Protein AF-A0A7W1FV95-F1 (afdb_monomer_lite)

Sequence (135 aa):
MIRAYSRRGYDHQDKALQIIAGTYVFMFEKEEMPDVRPIVDDILGQYDYVFTTRERGNLDPLSVDALVRVALYKDEYTEWGINRLGRILESLHRRSGGDENYLDYVEDAAVVIRGLENIVAGSALEEIVEAANGS

pLDDT: mean 87.31, std 11.07, range [49.66, 98.12]

Foldseek 3Di:
DLQVQCVDDDVSVLVSLVVLLVVLPCLPDPDDDDDCLVSLCVNCVVVQNANADPPPRHGDLSSLSSLLSSCLNDVVSLVVSLVSLVSNLVSLVVCVVVDVPPPCSVVNNVSSVVSNVSSVVSNVVVVVVCVVVVD

Structure (mmCIF, N/CA/C/O backbone):
data_AF-A0A7W1FV95-F1
#
_entry.id   AF-A0A7W1FV95-F1
#
loop_
_atom_site.group_PDB
_atom_site.id
_atom_site.type_symbol
_atom_site.label_atom_id
_atom_site.label_alt_id
_atom_site.label_comp_id
_atom_site.label_asym_id
_atom_site.label_entity_id
_atom_site.label_seq_id
_atom_site.pdbx_PDB_ins_code
_atom_site.Cartn_x
_atom_site.Cartn_y
_atom_site.Cartn_z
_atom_site.occupancy
_atom_site.B_iso_or_equiv
_atom_site.auth_seq_id
_atom_site.auth_comp_id
_atom_site.auth_asym_id
_atom_site.auth_atom_id
_atom_site.pdbx_PDB_model_num
ATOM 1 N N . MET A 1 1 ? -18.857 -1.768 -7.512 1.00 64.19 1 MET A N 1
ATOM 2 C CA . MET A 1 1 ? -18.519 -0.800 -8.583 1.00 64.19 1 MET A CA 1
ATOM 3 C C . MET A 1 1 ? -17.005 -0.696 -8.802 1.00 64.19 1 MET A C 1
ATOM 5 O O . MET A 1 1 ? -16.565 -0.900 -9.926 1.00 64.19 1 MET A O 1
ATOM 9 N N . ILE A 1 2 ? -16.199 -0.502 -7.747 1.00 73.81 2 ILE A N 1
ATOM 10 C CA . ILE A 1 2 ? -14.734 -0.349 -7.862 1.00 73.81 2 ILE A CA 1
ATOM 11 C C . ILE A 1 2 ? -13.987 -1.598 -8.377 1.00 73.81 2 ILE A C 1
ATOM 13 O O . ILE A 1 2 ? -13.083 -1.456 -9.187 1.00 73.81 2 ILE A O 1
ATOM 17 N N . ARG A 1 3 ? -14.442 -2.823 -8.064 1.00 74.38 3 ARG A N 1
ATOM 18 C CA . ARG A 1 3 ? -13.848 -4.075 -8.593 1.00 74.38 3 ARG A CA 1
ATOM 19 C C . ARG A 1 3 ? -13.896 -4.201 -10.125 1.00 74.38 3 ARG A C 1
ATOM 21 O O . ARG A 1 3 ? -12.979 -4.729 -10.737 1.00 74.38 3 ARG A O 1
ATOM 28 N N . ALA A 1 4 ? -14.985 -3.766 -10.761 1.00 71.81 4 ALA A N 1
ATOM 29 C CA . ALA A 1 4 ? -15.093 -3.803 -12.224 1.00 71.81 4 ALA A CA 1
ATOM 30 C C . ALA A 1 4 ? -14.292 -2.663 -12.875 1.00 71.81 4 ALA A C 1
ATOM 32 O O . ALA A 1 4 ? -13.813 -2.798 -13.997 1.00 71.81 4 ALA A O 1
ATOM 33 N N . TYR A 1 5 ? -14.147 -1.549 -12.155 1.00 72.38 5 TYR A N 1
ATOM 34 C CA . TYR A 1 5 ? -13.368 -0.392 -12.573 1.00 72.38 5 TYR A CA 1
ATOM 35 C C . TYR A 1 5 ? -11.857 -0.678 -12.532 1.00 72.38 5 TYR A C 1
ATOM 37 O O . TYR A 1 5 ? -11.170 -0.400 -13.509 1.00 72.38 5 TYR A O 1
ATOM 45 N N . SER A 1 6 ? -11.361 -1.321 -11.468 1.00 66.94 6 SER A N 1
ATOM 46 C CA . SER A 1 6 ? -9.941 -1.663 -11.280 1.00 66.94 6 SER A CA 1
ATOM 47 C C . SER A 1 6 ? -9.412 -2.745 -12.228 1.00 66.94 6 SER A C 1
ATOM 49 O O . SER A 1 6 ? -8.211 -2.876 -12.416 1.00 66.94 6 SER A O 1
ATOM 51 N N . ARG A 1 7 ? -10.284 -3.530 -12.867 1.00 78.25 7 ARG A N 1
ATOM 52 C CA . ARG A 1 7 ? -9.882 -4.548 -13.859 1.00 78.25 7 ARG A CA 1
ATOM 53 C C . ARG A 1 7 ? -9.510 -3.972 -15.228 1.00 78.25 7 ARG A C 1
ATOM 55 O O . ARG A 1 7 ? -9.271 -4.722 -16.168 1.00 78.25 7 ARG A O 1
ATOM 62 N N . ARG A 1 8 ? -9.532 -2.649 -15.369 1.00 78.44 8 ARG A N 1
ATOM 63 C CA . ARG A 1 8 ? -9.131 -1.941 -16.589 1.00 78.44 8 ARG A CA 1
ATOM 64 C C . ARG A 1 8 ? -7.621 -1.668 -16.567 1.00 78.44 8 ARG A C 1
ATOM 66 O O . ARG A 1 8 ? -6.918 -2.152 -15.693 1.00 78.44 8 ARG A O 1
ATOM 73 N N . GLY A 1 9 ? -7.122 -0.916 -17.548 1.00 86.50 9 GLY A N 1
ATOM 74 C CA . GLY A 1 9 ? -5.705 -0.551 -17.623 1.00 86.50 9 GLY A CA 1
ATOM 75 C C . GLY A 1 9 ? -5.252 0.403 -16.511 1.00 86.50 9 GLY A C 1
ATOM 76 O O . GLY A 1 9 ? -6.077 0.982 -15.803 1.00 86.50 9 GLY A O 1
ATOM 77 N N . TYR A 1 10 ? -3.934 0.603 -16.436 1.00 90.12 10 TYR A N 1
ATOM 78 C CA . TYR A 1 10 ? -3.204 1.353 -15.404 1.00 90.12 10 TYR A CA 1
ATOM 79 C C . TYR A 1 10 ? -3.926 2.591 -14.837 1.00 90.12 10 TYR A C 1
ATOM 81 O O . TYR A 1 10 ? -4.058 2.697 -13.627 1.00 90.12 10 TYR A O 1
ATOM 89 N N . ASP A 1 11 ? -4.458 3.499 -15.668 1.00 90.94 11 ASP A N 1
ATOM 90 C CA . ASP A 1 11 ? -5.070 4.754 -15.175 1.00 90.94 11 ASP A CA 1
ATOM 91 C C . ASP A 1 11 ? -6.266 4.518 -14.245 1.00 90.94 11 ASP A C 1
ATOM 93 O O . ASP A 1 11 ? -6.520 5.270 -13.309 1.00 90.94 11 ASP A O 1
ATOM 97 N N . HIS A 1 12 ? -7.016 3.446 -14.492 1.00 91.81 12 HIS A N 1
ATOM 98 C CA . HIS A 1 12 ? -8.148 3.079 -13.649 1.00 91.81 12 HIS A CA 1
ATOM 99 C C . HIS A 1 12 ? -7.696 2.385 -12.366 1.00 91.81 12 HIS A C 1
ATOM 101 O O . HIS A 1 12 ? -8.392 2.452 -11.356 1.00 91.81 12 HIS A O 1
ATOM 107 N N . GLN A 1 13 ? -6.556 1.701 -12.410 1.00 93.50 13 GLN A N 1
ATOM 108 C CA . GLN A 1 13 ? -5.969 1.024 -11.261 1.00 93.50 13 GLN A CA 1
ATOM 109 C C . GLN A 1 13 ? -5.336 2.033 -10.310 1.00 93.50 13 GLN A C 1
ATOM 111 O O . GLN A 1 13 ? -5.680 2.021 -9.133 1.00 93.50 13 GLN A O 1
ATOM 116 N N . ASP A 1 14 ? -4.546 2.972 -10.834 1.00 93.31 14 ASP A N 1
ATOM 117 C CA . ASP A 1 14 ? -4.057 4.140 -10.093 1.00 93.31 14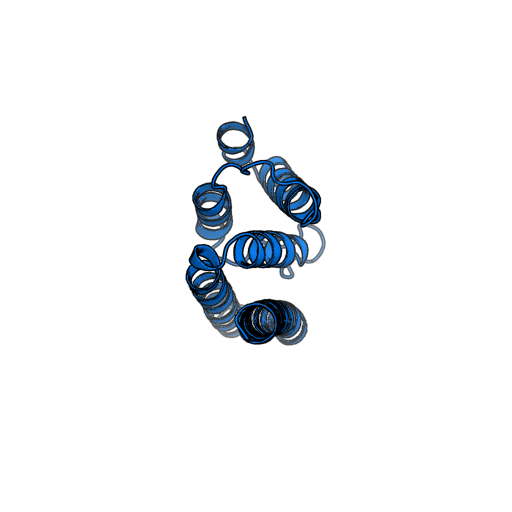 ASP A CA 1
ATOM 118 C C . ASP A 1 14 ? -5.234 4.899 -9.465 1.00 93.31 14 ASP A C 1
ATOM 120 O O . ASP A 1 14 ? -5.302 5.091 -8.249 1.00 93.31 14 ASP A O 1
ATOM 124 N N . LYS A 1 15 ? -6.269 5.212 -10.259 1.00 92.56 15 LYS A N 1
ATOM 125 C CA . LYS A 1 15 ? -7.437 5.908 -9.715 1.00 92.56 15 LYS A CA 1
ATOM 126 C C . LYS A 1 15 ? -8.184 5.099 -8.652 1.00 92.56 15 LYS A C 1
ATOM 128 O O . LYS A 1 15 ? -8.707 5.682 -7.703 1.00 92.56 15 LYS A O 1
ATOM 133 N N . ALA A 1 16 ? -8.249 3.775 -8.785 1.00 93.06 16 ALA A N 1
ATOM 134 C CA . ALA A 1 16 ? -8.837 2.910 -7.767 1.00 93.06 16 ALA A CA 1
ATOM 135 C C . ALA A 1 16 ? -8.022 2.936 -6.465 1.00 93.06 16 ALA A C 1
ATOM 137 O O . ALA A 1 16 ? -8.625 3.057 -5.401 1.00 93.06 16 ALA A O 1
ATOM 138 N N . LEU A 1 17 ? -6.688 2.883 -6.544 1.00 93.88 17 LEU A N 1
ATOM 139 C CA . LEU A 1 17 ? -5.799 3.000 -5.385 1.00 93.88 17 LEU A CA 1
ATOM 140 C C . LEU A 1 17 ? -5.962 4.361 -4.700 1.00 93.88 17 LEU A C 1
ATOM 142 O O . LEU A 1 17 ? -6.150 4.402 -3.490 1.00 93.88 17 LEU A O 1
ATOM 146 N N . GLN A 1 18 ? -6.027 5.457 -5.461 1.00 92.00 18 GLN A N 1
ATOM 147 C CA . GLN A 1 18 ? -6.319 6.795 -4.926 1.00 92.00 18 GLN A CA 1
ATOM 148 C C . GLN A 1 18 ? -7.666 6.868 -4.198 1.00 92.00 18 GLN A C 1
ATOM 150 O O . GLN A 1 18 ? -7.768 7.479 -3.138 1.00 92.00 18 GLN A O 1
ATOM 155 N N . ILE A 1 19 ? -8.720 6.271 -4.768 1.00 91.00 19 ILE A N 1
ATOM 156 C CA . ILE A 1 19 ? -10.049 6.254 -4.142 1.00 91.00 19 ILE A CA 1
ATOM 157 C C . ILE A 1 19 ? -10.015 5.436 -2.852 1.00 91.00 19 ILE A C 1
ATOM 159 O O . ILE A 1 19 ? -10.545 5.892 -1.843 1.00 91.00 19 ILE A O 1
ATOM 163 N N . ILE A 1 20 ? -9.387 4.258 -2.864 1.00 91.31 20 ILE A N 1
ATOM 164 C CA . ILE A 1 20 ? -9.212 3.434 -1.660 1.00 91.31 20 ILE A CA 1
ATOM 165 C C . ILE A 1 20 ? -8.456 4.242 -0.605 1.00 91.31 20 ILE A C 1
ATOM 167 O O . ILE A 1 20 ? -8.959 4.412 0.503 1.00 91.31 20 ILE A O 1
ATOM 171 N N . ALA A 1 21 ? -7.321 4.835 -0.973 1.00 90.25 21 ALA A N 1
ATOM 172 C CA . ALA A 1 21 ? -6.545 5.659 -0.066 1.00 90.25 21 ALA A CA 1
ATOM 173 C C . ALA A 1 21 ? -7.379 6.809 0.523 1.00 90.25 21 ALA A C 1
ATOM 175 O O . ALA A 1 21 ? -7.376 7.019 1.726 1.00 90.25 21 ALA A O 1
ATOM 176 N N . GLY A 1 22 ? -8.170 7.511 -0.290 1.00 87.19 22 GLY A N 1
ATOM 177 C CA . GLY A 1 22 ? -9.014 8.615 0.176 1.00 87.19 22 GLY A CA 1
ATOM 178 C C . GLY A 1 22 ? -10.238 8.198 1.002 1.00 87.19 22 GLY A C 1
ATOM 179 O O . GLY A 1 22 ? -10.710 8.982 1.821 1.00 87.19 22 GLY A O 1
ATOM 180 N N . THR A 1 23 ? -10.761 6.985 0.812 1.00 84.88 23 THR A N 1
ATOM 181 C CA . THR A 1 23 ? -12.003 6.550 1.479 1.00 84.88 23 THR A CA 1
ATOM 182 C C . THR A 1 23 ? -11.723 5.911 2.837 1.00 84.88 23 THR A C 1
ATOM 184 O O . THR A 1 23 ? -12.473 6.118 3.783 1.00 84.88 23 THR A O 1
ATOM 187 N N . TYR A 1 24 ? -10.594 5.213 2.973 1.00 80.38 24 TYR A N 1
ATOM 188 C CA . TYR A 1 24 ? -10.169 4.593 4.232 1.00 80.38 24 TYR A CA 1
ATOM 189 C C . TYR A 1 24 ? -9.470 5.581 5.197 1.00 80.38 24 TYR A C 1
ATOM 191 O O . TYR A 1 24 ? -8.873 5.171 6.184 1.00 80.38 24 TYR A O 1
ATOM 199 N N . VAL A 1 25 ? -9.528 6.897 4.934 1.00 70.19 25 VAL A N 1
ATOM 200 C CA . VAL A 1 25 ? -9.019 7.965 5.830 1.00 70.19 25 VAL A CA 1
ATOM 201 C C . VAL A 1 25 ? -9.946 8.184 7.034 1.00 70.19 25 VAL A C 1
ATOM 203 O O . VAL A 1 25 ? -9.494 8.586 8.105 1.00 70.19 25 VAL A O 1
ATOM 206 N N . PHE A 1 26 ? -11.254 7.978 6.859 1.00 54.84 26 PHE A N 1
ATOM 207 C CA . PHE A 1 26 ? -12.268 8.379 7.833 1.00 54.84 26 PHE A CA 1
ATOM 208 C C . PHE A 1 26 ? -12.536 7.269 8.856 1.00 54.84 26 PHE A C 1
ATOM 210 O O . PHE A 1 26 ? -13.515 6.540 8.762 1.00 54.84 26 PHE A O 1
ATOM 217 N N . MET A 1 27 ? -11.697 7.193 9.891 1.00 53.28 27 MET A N 1
ATOM 218 C CA . MET A 1 27 ? -11.891 6.314 11.061 1.00 53.28 27 MET A CA 1
ATOM 219 C C 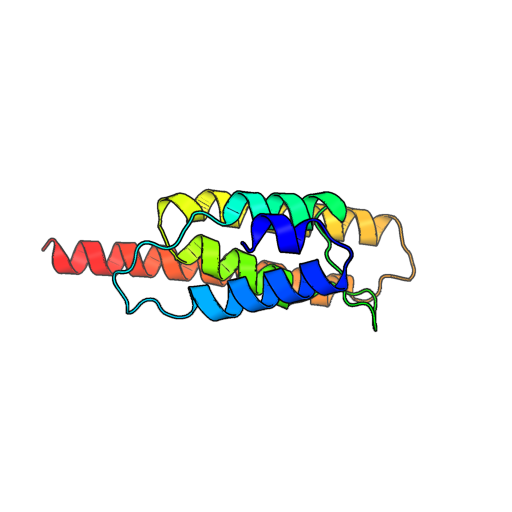. MET A 1 27 ? -13.065 6.729 11.978 1.00 53.28 27 MET A C 1
ATOM 221 O O . MET A 1 27 ? -13.256 6.151 13.043 1.00 53.28 27 MET A O 1
ATOM 225 N N . PHE A 1 28 ? -13.849 7.750 11.608 1.00 49.66 28 PHE A N 1
ATOM 226 C CA . PHE A 1 28 ? -14.881 8.333 12.477 1.00 49.66 28 PHE A CA 1
ATOM 227 C C . PHE A 1 28 ? -16.317 7.924 12.139 1.00 49.66 28 PHE A C 1
ATOM 229 O O . PHE A 1 28 ? -17.202 8.133 12.969 1.00 49.66 28 PHE A O 1
ATOM 236 N N . GLU A 1 29 ? -16.572 7.323 10.973 1.00 51.03 29 GLU A N 1
ATOM 237 C CA . GLU A 1 29 ? -17.911 6.840 10.635 1.00 51.03 29 GLU A CA 1
ATOM 238 C C . GLU A 1 29 ? -17.989 5.319 10.746 1.00 51.03 29 GLU A C 1
ATOM 240 O O . GLU A 1 29 ? -17.254 4.570 10.112 1.00 51.03 29 GLU A O 1
ATOM 245 N N . LYS A 1 30 ? -18.937 4.879 11.576 1.00 52.62 30 LYS A N 1
ATOM 246 C CA . LYS A 1 30 ? -19.319 3.492 11.884 1.00 52.62 30 LYS A CA 1
ATOM 247 C C . LYS A 1 30 ? -19.859 2.705 10.678 1.00 52.62 30 LYS A C 1
ATOM 249 O O . LYS A 1 30 ? -20.514 1.681 10.872 1.00 52.62 30 LYS A O 1
ATOM 254 N N . GLU A 1 31 ? -19.684 3.208 9.460 1.00 63.25 31 GLU A N 1
ATOM 255 C CA . GLU A 1 31 ? -20.206 2.562 8.267 1.00 63.25 31 GLU A CA 1
ATOM 256 C C . GLU A 1 31 ? -19.274 1.415 7.874 1.00 63.25 31 GLU A C 1
ATOM 258 O O . GLU A 1 31 ? -18.062 1.586 7.727 1.00 63.25 31 GLU A O 1
ATOM 263 N N . GLU A 1 32 ? -19.839 0.212 7.772 1.00 76.00 32 GLU A N 1
ATOM 264 C CA . GLU A 1 32 ? -19.078 -0.976 7.415 1.00 76.00 32 GLU A CA 1
ATOM 265 C C . GLU A 1 32 ? -18.641 -0.874 5.950 1.00 76.00 32 GLU A C 1
ATOM 267 O O . GLU A 1 32 ? -19.431 -1.031 5.016 1.00 76.00 32 GLU A O 1
ATOM 272 N N . MET A 1 33 ? -17.356 -0.594 5.753 1.00 82.88 33 MET A N 1
ATOM 273 C CA . MET A 1 33 ? -16.759 -0.492 4.434 1.00 82.88 33 MET A CA 1
ATOM 274 C C . MET A 1 33 ? -16.633 -1.883 3.803 1.00 82.88 33 MET A C 1
ATOM 276 O O . MET A 1 33 ? -16.255 -2.846 4.481 1.00 82.88 33 MET A O 1
ATOM 280 N N . PRO A 1 34 ? -16.892 -2.014 2.489 1.00 86.81 34 PRO A N 1
ATOM 281 C CA . PRO A 1 34 ? -16.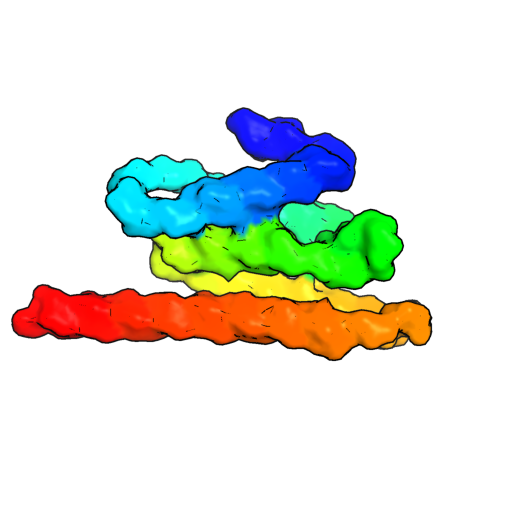735 -3.285 1.794 1.00 86.81 34 PRO A CA 1
ATOM 282 C C . PRO A 1 34 ? -15.281 -3.763 1.850 1.00 86.81 34 PRO A C 1
ATOM 284 O O . PRO A 1 34 ? -14.362 -2.958 1.787 1.00 86.81 34 PRO A O 1
ATOM 287 N N . ASP A 1 35 ? -15.045 -5.074 1.886 1.00 90.75 35 ASP A N 1
ATOM 288 C CA . ASP A 1 35 ? -13.682 -5.610 1.814 1.00 90.75 35 ASP A CA 1
ATOM 289 C C . ASP A 1 35 ? -13.058 -5.367 0.424 1.00 90.75 35 ASP A C 1
ATOM 291 O O . ASP A 1 35 ? -13.430 -5.993 -0.579 1.00 90.75 35 ASP A O 1
ATOM 295 N N . VAL A 1 36 ? -12.097 -4.440 0.366 1.00 93.69 36 VAL A N 1
ATOM 296 C CA . VAL A 1 36 ? -11.338 -4.103 -0.847 1.00 93.69 36 VAL A CA 1
ATOM 297 C C . VAL A 1 36 ? -9.982 -4.801 -0.930 1.00 93.69 36 VAL A C 1
ATOM 299 O O . VAL A 1 36 ? -9.310 -4.638 -1.950 1.00 93.69 36 VAL A O 1
ATOM 302 N N . ARG A 1 37 ? -9.578 -5.620 0.056 1.00 95.94 37 ARG A N 1
ATOM 303 C CA . ARG A 1 37 ? -8.299 -6.358 0.012 1.00 95.94 37 ARG A CA 1
ATOM 304 C C . ARG A 1 37 ? -8.129 -7.155 -1.285 1.00 95.94 37 ARG A C 1
ATOM 306 O O . ARG A 1 37 ? -7.075 -7.027 -1.906 1.00 95.94 37 ARG A O 1
ATOM 313 N N . PRO A 1 38 ? -9.155 -7.868 -1.806 1.00 95.81 38 PRO A N 1
ATOM 314 C CA . PRO A 1 38 ? -9.007 -8.578 -3.074 1.00 95.81 38 PRO A CA 1
ATOM 315 C C . PRO A 1 38 ? -8.775 -7.647 -4.270 1.00 95.81 38 PRO A C 1
ATOM 317 O O . PRO A 1 38 ? -8.234 -8.074 -5.277 1.00 95.81 38 PRO A O 1
ATOM 320 N N . ILE A 1 39 ? -9.221 -6.390 -4.199 1.00 94.50 39 ILE A N 1
ATOM 321 C CA . ILE A 1 39 ? -9.029 -5.409 -5.273 1.00 94.50 39 ILE A CA 1
ATOM 322 C C . ILE A 1 39 ? -7.590 -4.901 -5.261 1.00 94.50 39 ILE A C 1
ATOM 324 O O . ILE A 1 39 ? -6.978 -4.817 -6.321 1.00 94.50 39 ILE A O 1
ATOM 328 N N . VAL A 1 40 ? -7.055 -4.596 -4.077 1.00 95.38 40 VAL A N 1
ATOM 329 C CA . VAL A 1 40 ? -5.645 -4.223 -3.908 1.00 95.38 40 VAL A CA 1
ATOM 330 C C . VAL A 1 40 ? -4.745 -5.377 -4.353 1.00 95.38 40 VAL A C 1
ATOM 332 O O . VAL A 1 40 ? -3.829 -5.160 -5.140 1.00 95.38 40 VAL A O 1
ATOM 335 N N . ASP A 1 41 ? -5.060 -6.608 -3.943 1.00 96.88 41 ASP A N 1
ATOM 336 C CA . ASP A 1 41 ? -4.327 -7.810 -4.352 1.00 96.88 41 ASP A CA 1
ATOM 337 C C . ASP A 1 41 ? -4.375 -8.042 -5.867 1.00 96.88 41 ASP A C 1
ATOM 339 O O . ASP A 1 41 ? -3.334 -8.292 -6.473 1.00 96.88 41 ASP A O 1
ATOM 343 N N . ASP A 1 42 ? -5.556 -7.920 -6.487 1.00 95.50 42 ASP A N 1
ATOM 344 C CA . ASP A 1 42 ? -5.724 -8.055 -7.939 1.00 95.50 42 ASP A CA 1
ATOM 345 C C . ASP A 1 42 ? -4.891 -7.007 -8.700 1.00 95.50 42 ASP A C 1
ATOM 347 O O . ASP A 1 42 ? -4.328 -7.321 -9.749 1.00 95.50 42 ASP A O 1
ATOM 351 N N . ILE A 1 43 ? -4.828 -5.761 -8.209 1.00 95.12 43 ILE A N 1
ATOM 352 C CA . ILE A 1 43 ? -4.031 -4.693 -8.827 1.00 95.12 43 ILE A CA 1
ATOM 353 C C . ILE A 1 43 ? -2.545 -4.989 -8.642 1.00 95.12 43 ILE A C 1
ATOM 355 O O . ILE A 1 43 ? -1.844 -5.165 -9.631 1.00 95.12 43 ILE A O 1
ATOM 359 N N . LEU A 1 44 ? -2.059 -5.081 -7.401 1.00 95.94 44 LEU A N 1
ATOM 360 C CA . LEU A 1 44 ? -0.630 -5.242 -7.117 1.00 95.94 44 LEU A CA 1
ATOM 361 C C . LEU A 1 44 ? -0.066 -6.530 -7.727 1.00 95.94 44 LEU A C 1
ATOM 363 O O . LEU A 1 44 ? 1.042 -6.525 -8.258 1.00 95.94 44 LEU A O 1
ATOM 367 N N . GLY A 1 45 ? -0.844 -7.615 -7.733 1.00 95.19 45 GLY A N 1
ATOM 368 C CA . GLY A 1 45 ? -0.447 -8.884 -8.338 1.00 95.19 45 GLY A CA 1
ATOM 369 C C . GLY A 1 45 ? -0.178 -8.802 -9.845 1.00 95.19 45 GLY A C 1
ATOM 370 O O . GLY A 1 45 ? 0.660 -9.548 -10.344 1.00 95.19 45 GLY A O 1
ATOM 371 N N . GLN A 1 46 ? -0.816 -7.879 -10.576 1.00 94.88 46 GLN A N 1
ATOM 372 C CA . GLN A 1 46 ? -0.538 -7.666 -12.007 1.00 94.88 46 GLN A CA 1
ATOM 373 C C . GLN A 1 46 ? 0.830 -7.025 -12.269 1.00 94.88 46 GLN A C 1
ATOM 375 O O . GLN A 1 46 ? 1.337 -7.118 -13.385 1.00 94.88 46 GLN A O 1
ATOM 380 N N . TYR A 1 47 ? 1.423 -6.394 -11.255 1.00 93.75 47 TYR A N 1
ATOM 381 C CA . TYR A 1 47 ? 2.672 -5.637 -11.355 1.00 93.75 47 TYR A CA 1
ATOM 382 C C . TYR A 1 47 ? 3.799 -6.250 -10.523 1.00 93.75 47 TYR A C 1
ATOM 384 O O . TYR A 1 47 ? 4.713 -5.540 -10.119 1.00 93.75 47 TYR A O 1
ATOM 392 N N . ASP A 1 48 ? 3.714 -7.549 -10.215 1.00 93.38 48 ASP A N 1
ATOM 393 C CA . ASP A 1 48 ? 4.648 -8.224 -9.302 1.00 93.38 48 ASP A CA 1
ATOM 394 C C . ASP A 1 48 ? 4.844 -7.429 -7.998 1.00 93.38 48 ASP A C 1
ATOM 396 O O . ASP A 1 48 ? 5.955 -7.212 -7.537 1.00 93.38 48 ASP A O 1
ATOM 400 N N . TYR A 1 49 ? 3.748 -6.903 -7.445 1.00 94.56 49 TYR A N 1
ATOM 401 C CA . TYR A 1 49 ? 3.726 -6.070 -6.240 1.00 94.56 49 TYR A CA 1
ATOM 402 C C . TYR A 1 49 ? 4.508 -4.745 -6.308 1.00 94.56 49 TYR 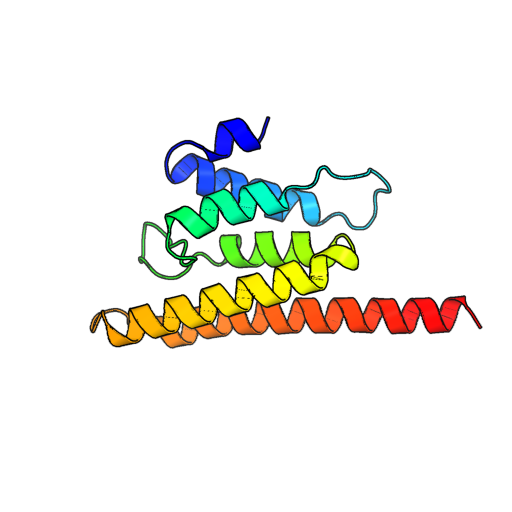A C 1
ATOM 404 O O . TYR A 1 49 ? 4.577 -4.043 -5.304 1.00 94.56 49 TYR A O 1
ATOM 412 N N . VAL A 1 50 ? 5.010 -4.326 -7.472 1.00 93.56 50 VAL A N 1
ATOM 413 C CA . VAL A 1 50 ? 5.646 -3.013 -7.669 1.00 93.56 50 VAL A CA 1
ATOM 414 C C . VAL A 1 50 ? 4.805 -2.188 -8.642 1.00 93.56 50 VAL A C 1
ATOM 416 O O . VAL A 1 50 ? 5.056 -2.153 -9.844 1.00 93.56 50 VAL A O 1
ATOM 419 N N . PHE A 1 51 ? 3.778 -1.512 -8.123 1.00 94.81 51 PHE A N 1
ATOM 420 C CA . PHE A 1 51 ? 2.984 -0.573 -8.917 1.00 94.81 51 PHE A CA 1
ATOM 421 C C . PHE A 1 51 ? 3.769 0.734 -9.077 1.00 94.81 51 PHE A C 1
ATOM 423 O O . PHE A 1 51 ? 3.999 1.436 -8.097 1.00 94.81 51 PHE A O 1
ATOM 430 N N . THR A 1 52 ? 4.233 1.038 -10.288 1.00 91.81 52 THR A N 1
ATOM 431 C CA . THR A 1 52 ? 5.167 2.147 -10.537 1.00 91.81 52 THR A CA 1
ATOM 432 C C . THR A 1 52 ? 4.491 3.381 -11.100 1.00 91.81 52 THR A C 1
ATOM 434 O O . THR A 1 52 ? 3.635 3.246 -11.971 1.00 91.81 52 THR A O 1
ATOM 437 N N . THR A 1 53 ? 4.976 4.572 -10.751 1.00 88.19 53 THR A N 1
ATOM 438 C CA . THR A 1 53 ? 4.574 5.804 -11.437 1.00 88.19 53 THR A CA 1
ATOM 439 C C . THR A 1 53 ? 4.935 5.733 -12.925 1.00 88.19 53 THR A C 1
ATOM 441 O O . THR A 1 53 ? 6.016 5.276 -13.301 1.00 88.19 53 THR A O 1
ATOM 444 N N . ARG A 1 54 ? 4.055 6.218 -13.809 1.00 84.44 54 ARG A N 1
ATOM 445 C CA . ARG A 1 54 ? 4.357 6.288 -15.254 1.00 84.44 54 ARG A CA 1
ATOM 446 C C . ARG A 1 54 ? 5.485 7.258 -15.600 1.00 84.44 54 ARG A C 1
ATOM 448 O O . ARG A 1 54 ? 6.129 7.085 -16.627 1.00 84.44 54 ARG A O 1
ATOM 455 N N . GLU A 1 55 ? 5.674 8.294 -14.790 1.00 79.25 55 GLU A N 1
ATOM 456 C CA . GLU A 1 55 ? 6.611 9.380 -15.090 1.00 79.25 55 GLU A CA 1
ATOM 457 C C . GLU A 1 55 ? 8.060 9.001 -14.789 1.00 79.25 55 GLU A C 1
ATOM 459 O O . GLU A 1 55 ? 8.953 9.349 -15.560 1.00 79.25 55 GLU A O 1
ATOM 464 N N . ARG A 1 56 ? 8.296 8.304 -13.671 1.00 78.06 56 ARG A N 1
ATOM 465 C CA . ARG A 1 56 ? 9.646 7.993 -13.179 1.00 78.06 56 ARG A CA 1
ATOM 466 C C . ARG A 1 56 ? 9.930 6.499 -13.083 1.00 78.06 56 ARG A C 1
ATOM 468 O O . ARG A 1 56 ? 11.087 6.113 -13.002 1.00 78.06 56 ARG A O 1
ATOM 475 N N . GLY A 1 57 ? 8.903 5.650 -13.110 1.00 85.56 57 GLY A N 1
ATOM 476 C CA . GLY A 1 57 ? 9.068 4.201 -12.994 1.00 85.56 57 GLY A CA 1
ATOM 477 C C . GLY A 1 57 ? 9.444 3.728 -11.585 1.00 85.56 57 GLY A C 1
ATOM 478 O O . GLY A 1 57 ? 9.666 2.531 -11.392 1.00 85.56 57 GLY A O 1
ATOM 479 N N . ASN A 1 58 ? 9.504 4.630 -10.607 1.00 90.12 58 ASN A N 1
ATOM 480 C CA . ASN A 1 58 ? 9.669 4.316 -9.192 1.00 90.12 58 ASN A CA 1
ATOM 481 C C . ASN A 1 58 ? 8.335 3.840 -8.589 1.00 90.12 58 ASN A C 1
ATOM 483 O O . ASN A 1 58 ? 7.278 4.031 -9.199 1.00 90.12 58 ASN A O 1
ATOM 487 N N . LEU A 1 59 ? 8.372 3.213 -7.416 1.00 94.75 59 LEU A N 1
ATOM 488 C CA . LEU A 1 59 ? 7.178 2.775 -6.693 1.00 94.75 59 LEU A CA 1
ATOM 489 C C . LEU A 1 59 ? 6.216 3.951 -6.486 1.00 94.75 59 LEU A C 1
ATOM 491 O O . LEU A 1 59 ? 6.608 5.020 -6.024 1.00 94.75 59 LEU A O 1
ATOM 495 N N . ASP A 1 60 ? 4.942 3.748 -6.806 1.00 94.56 60 ASP A N 1
ATOM 496 C CA . ASP A 1 60 ? 3.899 4.726 -6.533 1.00 94.56 60 ASP A CA 1
ATOM 497 C C . ASP A 1 60 ? 3.571 4.729 -5.030 1.00 94.56 60 ASP A C 1
ATOM 499 O O . ASP A 1 60 ? 3.029 3.736 -4.522 1.00 94.56 60 ASP A O 1
ATOM 503 N N . PRO A 1 61 ? 3.833 5.827 -4.296 1.00 93.81 61 PRO A N 1
ATOM 504 C CA . PRO A 1 61 ? 3.550 5.891 -2.867 1.00 93.81 61 PRO A CA 1
ATOM 505 C C . PRO A 1 61 ? 2.064 5.715 -2.534 1.00 93.81 61 PRO A C 1
ATOM 507 O O . PRO A 1 61 ? 1.737 5.245 -1.445 1.00 93.81 61 PRO A O 1
ATOM 510 N N . LEU A 1 62 ? 1.153 6.045 -3.458 1.00 92.19 62 LEU A N 1
ATOM 511 C CA . LEU A 1 62 ? -0.290 5.890 -3.249 1.00 92.19 62 LEU A CA 1
ATOM 512 C C . LEU A 1 62 ? -0.708 4.421 -3.206 1.00 92.19 62 LEU A C 1
ATOM 514 O O . LEU A 1 62 ? -1.674 4.077 -2.527 1.00 92.19 62 LEU A O 1
ATOM 518 N N . SER A 1 63 ? 0.033 3.544 -3.886 1.00 94.75 63 SER A N 1
ATOM 519 C CA . SER A 1 63 ? -0.195 2.099 -3.810 1.00 94.75 63 SER A CA 1
ATOM 520 C C . SER A 1 63 ? 0.092 1.554 -2.405 1.00 94.75 63 SER A C 1
ATOM 522 O O . SER A 1 63 ? -0.671 0.733 -1.892 1.00 94.75 63 SER A O 1
ATOM 524 N N . VAL A 1 64 ? 1.134 2.078 -1.748 1.00 96.88 64 VAL A N 1
ATOM 525 C CA . VAL A 1 64 ? 1.489 1.763 -0.357 1.00 96.88 64 VAL A CA 1
ATOM 526 C C . VAL A 1 64 ? 0.490 2.394 0.612 1.00 96.88 64 VAL A C 1
ATOM 528 O O . VAL A 1 64 ? 0.009 1.711 1.512 1.00 96.88 64 VAL A O 1
ATOM 531 N N . ASP A 1 65 ? 0.122 3.662 0.412 1.00 95.19 65 ASP A N 1
ATOM 532 C CA . ASP A 1 65 ? -0.848 4.365 1.267 1.00 95.19 65 ASP A CA 1
ATOM 533 C C . ASP A 1 65 ? -2.224 3.678 1.261 1.00 95.19 65 ASP A C 1
ATOM 535 O O . ASP A 1 65 ? -2.811 3.441 2.317 1.00 95.19 65 ASP A O 1
ATOM 539 N N . ALA A 1 66 ? -2.719 3.273 0.086 1.00 94.81 66 ALA A N 1
ATOM 540 C CA . ALA A 1 66 ? -3.974 2.533 -0.036 1.00 94.81 66 ALA A CA 1
ATOM 541 C C . ALA A 1 66 ? -3.953 1.228 0.774 1.00 94.81 66 ALA A C 1
ATOM 543 O O . ALA A 1 66 ? -4.916 0.917 1.474 1.00 94.81 66 ALA A O 1
ATOM 544 N N . LEU A 1 67 ? -2.851 0.479 0.705 1.00 95.62 67 LEU A N 1
ATOM 545 C CA . LEU A 1 67 ? -2.662 -0.758 1.457 1.00 95.62 67 LEU A CA 1
ATOM 546 C C . LEU A 1 67 ? -2.651 -0.490 2.966 1.00 95.62 67 LEU A C 1
ATOM 548 O O . LEU A 1 67 ? -3.402 -1.136 3.695 1.00 95.62 67 LEU A O 1
ATOM 552 N N . VAL A 1 68 ? -1.849 0.475 3.425 1.00 95.25 68 VAL A N 1
ATOM 553 C CA . VAL A 1 68 ? -1.721 0.828 4.850 1.00 95.25 68 VAL A CA 1
ATOM 554 C C . VAL A 1 68 ? -3.070 1.217 5.442 1.00 95.25 68 VAL A C 1
ATOM 556 O O . VAL A 1 68 ? -3.437 0.736 6.510 1.00 95.25 68 VAL A O 1
ATOM 559 N N . ARG A 1 69 ? -3.853 2.033 4.733 1.00 92.81 69 ARG A N 1
ATOM 560 C CA . ARG A 1 69 ? -5.169 2.465 5.220 1.00 92.81 69 ARG A CA 1
ATOM 561 C C . ARG A 1 69 ? -6.188 1.340 5.284 1.00 92.81 69 ARG A C 1
ATOM 563 O O . ARG A 1 69 ? -7.001 1.316 6.197 1.00 92.81 69 ARG A O 1
ATOM 570 N N . VAL A 1 70 ? -6.149 0.403 4.337 1.00 93.25 70 VAL A N 1
ATOM 571 C CA . VAL A 1 70 ? -6.996 -0.794 4.411 1.00 93.25 70 VAL A CA 1
ATOM 572 C C . VAL A 1 70 ? -6.558 -1.670 5.581 1.00 93.25 70 VAL A C 1
ATOM 574 O O . VAL A 1 70 ? -7.411 -2.159 6.308 1.00 93.25 70 VAL A O 1
ATOM 577 N N . ALA A 1 71 ? -5.253 -1.842 5.797 1.00 94.00 71 ALA A N 1
ATOM 578 C CA . ALA A 1 71 ? -4.731 -2.652 6.895 1.00 94.00 71 ALA A CA 1
ATOM 579 C C . ALA A 1 71 ? -5.119 -2.102 8.276 1.00 94.00 71 ALA A C 1
ATOM 581 O O . ALA A 1 71 ? -5.464 -2.884 9.149 1.00 94.00 71 ALA A O 1
ATOM 582 N N . LEU A 1 72 ? -5.123 -0.777 8.440 1.00 90.38 72 LEU A N 1
ATOM 583 C CA . LEU A 1 72 ? -5.505 -0.087 9.678 1.00 90.38 72 LEU A CA 1
ATOM 584 C C . LEU A 1 72 ? -7.024 0.067 9.877 1.00 90.38 72 LEU A C 1
ATOM 586 O O . LEU A 1 72 ? -7.454 0.679 10.844 1.00 90.38 72 LEU A O 1
ATOM 590 N N . TYR A 1 73 ? -7.855 -0.409 8.947 1.00 88.06 73 TYR A N 1
ATOM 591 C CA . TYR A 1 73 ? -9.306 -0.219 9.045 1.00 88.06 73 TYR A CA 1
ATOM 592 C C . TYR A 1 73 ? -9.994 -1.220 9.978 1.00 88.06 73 TYR A C 1
ATOM 594 O O . TYR A 1 73 ? -11.019 -0.906 10.580 1.00 88.06 73 TYR A O 1
ATOM 602 N N . LYS A 1 74 ? -9.467 -2.443 10.039 1.00 86.81 74 LYS A N 1
ATOM 603 C CA . LYS A 1 74 ? -9.904 -3.502 10.950 1.00 86.81 74 LYS A CA 1
ATOM 604 C C . LYS A 1 74 ? -8.675 -4.288 11.375 1.00 86.81 74 LYS A C 1
ATOM 606 O O . LYS A 1 74 ? -7.885 -4.658 10.511 1.00 86.81 74 LYS A O 1
ATOM 611 N N . ASP A 1 75 ? -8.585 -4.652 12.645 1.00 85.50 75 ASP A N 1
ATOM 612 C CA . ASP A 1 75 ? -7.438 -5.370 13.216 1.00 85.50 75 ASP A CA 1
ATOM 613 C C . ASP A 1 75 ? -7.154 -6.682 12.466 1.00 85.50 75 ASP A C 1
ATOM 615 O O . ASP A 1 75 ? -6.006 -7.042 12.202 1.00 85.50 75 ASP A O 1
ATOM 619 N N . GLU A 1 76 ? -8.213 -7.368 12.018 1.00 89.00 76 GLU A N 1
ATOM 620 C CA . GLU A 1 76 ? -8.133 -8.584 11.195 1.00 89.00 76 GLU A CA 1
ATOM 621 C C . GLU A 1 76 ? -7.439 -8.375 9.831 1.00 89.00 76 GLU A C 1
ATOM 623 O O . GLU A 1 76 ? -7.114 -9.344 9.138 1.00 89.00 76 GLU A O 1
ATOM 628 N N . TYR A 1 77 ? -7.224 -7.130 9.398 1.00 93.56 77 TYR A N 1
ATOM 629 C CA . TYR A 1 77 ? -6.555 -6.787 8.141 1.00 93.56 77 TYR A CA 1
ATOM 630 C C . TYR A 1 77 ? -5.065 -6.466 8.332 1.00 93.56 77 TYR A C 1
ATOM 632 O O . TYR A 1 77 ? -4.328 -6.447 7.340 1.00 93.56 77 TYR A O 1
ATOM 640 N N . THR A 1 78 ? -4.592 -6.298 9.570 1.00 92.88 78 THR A N 1
ATOM 641 C CA . THR A 1 78 ? -3.197 -5.963 9.898 1.00 92.88 78 THR A CA 1
ATOM 642 C C . THR A 1 78 ? -2.206 -6.981 9.335 1.00 92.88 78 THR A C 1
ATOM 644 O O . THR A 1 78 ? -1.269 -6.610 8.624 1.00 92.88 78 THR A O 1
ATOM 647 N N . GLU A 1 79 ? -2.432 -8.278 9.571 1.00 95.00 79 GLU A N 1
ATOM 648 C CA . GLU A 1 79 ? -1.542 -9.340 9.077 1.00 95.00 79 GLU A CA 1
ATOM 649 C C . GLU A 1 79 ? -1.486 -9.365 7.542 1.00 95.00 79 GLU A C 1
ATOM 651 O O . GLU A 1 79 ? -0.413 -9.516 6.948 1.00 95.00 79 GLU A O 1
ATOM 656 N N . TRP A 1 80 ? -2.631 -9.146 6.884 1.00 97.19 80 TRP A N 1
ATOM 657 C CA . TRP A 1 80 ? -2.687 -9.011 5.430 1.00 97.19 80 TRP A CA 1
ATOM 658 C C . TRP A 1 80 ? -1.823 -7.835 4.958 1.00 97.19 80 TRP A C 1
ATOM 660 O O . TRP A 1 80 ? -1.009 -8.012 4.050 1.00 97.19 80 TRP A O 1
ATOM 670 N N . GLY A 1 81 ? -1.931 -6.670 5.602 1.00 96.69 81 GLY A N 1
ATOM 671 C CA . GLY A 1 81 ? -1.140 -5.488 5.262 1.00 96.69 81 GLY A CA 1
ATOM 672 C C . GLY A 1 81 ? 0.365 -5.726 5.387 1.00 96.69 81 GLY A C 1
ATOM 673 O O . GLY A 1 81 ? 1.114 -5.496 4.436 1.00 96.69 81 GLY A O 1
ATOM 674 N N . ILE A 1 82 ? 0.805 -6.275 6.522 1.00 97.19 82 ILE A N 1
ATOM 675 C CA . ILE A 1 82 ? 2.218 -6.606 6.768 1.00 97.19 82 ILE A CA 1
ATOM 676 C C . ILE A 1 82 ? 2.736 -7.585 5.709 1.00 97.19 82 ILE A C 1
ATOM 678 O O . ILE A 1 82 ? 3.793 -7.357 5.117 1.00 97.19 82 ILE A O 1
ATOM 682 N N . ASN A 1 83 ? 1.976 -8.646 5.410 1.00 97.62 83 ASN A N 1
ATOM 683 C CA . ASN A 1 83 ? 2.368 -9.621 4.394 1.00 97.62 83 ASN A CA 1
ATOM 684 C C . ASN A 1 83 ? 2.537 -8.973 3.013 1.00 97.62 83 ASN A C 1
ATOM 686 O O . ASN A 1 83 ? 3.477 -9.295 2.285 1.00 97.62 83 ASN A O 1
ATOM 690 N N . ARG A 1 84 ? 1.635 -8.061 2.639 1.00 98.06 84 ARG A N 1
ATOM 691 C CA . ARG A 1 84 ? 1.686 -7.390 1.339 1.00 98.06 84 ARG A CA 1
ATOM 692 C C . ARG A 1 84 ? 2.840 -6.407 1.237 1.00 98.06 84 ARG A C 1
ATOM 694 O O . ARG A 1 84 ? 3.550 -6.475 0.240 1.00 98.06 84 ARG A O 1
ATOM 701 N N . LEU A 1 85 ? 3.108 -5.596 2.259 1.00 98.12 85 LEU A N 1
ATOM 702 C CA . LEU A 1 85 ? 4.295 -4.729 2.277 1.00 98.12 85 LEU A CA 1
ATOM 703 C C . LEU A 1 85 ? 5.599 -5.542 2.219 1.00 98.12 85 LEU A C 1
ATOM 705 O O . LEU A 1 85 ? 6.524 -5.156 1.507 1.00 98.12 85 LEU A O 1
ATOM 709 N N . GLY A 1 86 ? 5.645 -6.713 2.864 1.00 97.81 86 GLY A N 1
ATOM 710 C CA . GLY A 1 86 ? 6.754 -7.661 2.719 1.00 97.81 86 GLY A CA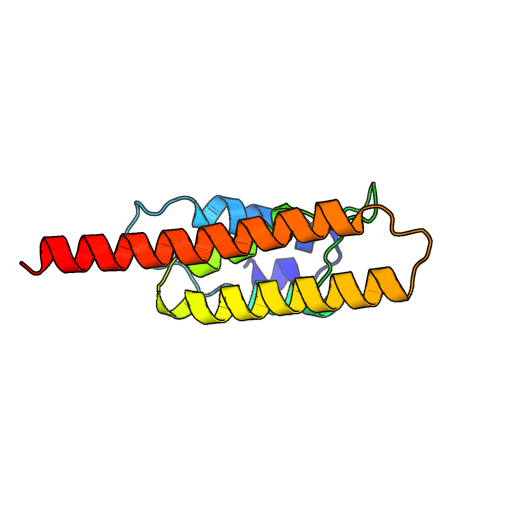 1
ATOM 711 C C . GLY A 1 86 ? 6.975 -8.106 1.268 1.00 97.81 86 GLY A C 1
ATOM 712 O O . GLY A 1 86 ? 8.097 -8.043 0.770 1.00 97.81 86 GLY A O 1
ATOM 713 N N . ARG A 1 87 ? 5.904 -8.457 0.542 1.00 97.94 87 ARG A N 1
ATOM 714 C CA . ARG A 1 87 ? 5.992 -8.798 -0.892 1.00 97.94 87 ARG A CA 1
ATOM 715 C C . ARG A 1 87 ? 6.464 -7.631 -1.753 1.00 97.94 87 ARG A C 1
ATOM 717 O O . ARG A 1 87 ? 7.192 -7.863 -2.717 1.00 97.94 87 ARG A O 1
ATOM 724 N N . ILE A 1 88 ? 6.073 -6.396 -1.424 1.00 97.88 88 ILE A N 1
ATOM 725 C CA . ILE A 1 88 ? 6.594 -5.211 -2.119 1.00 97.88 88 ILE A CA 1
ATOM 726 C C . ILE A 1 88 ? 8.111 -5.140 -1.908 1.00 97.88 88 ILE A C 1
ATOM 728 O O . ILE A 1 88 ? 8.838 -5.090 -2.893 1.00 97.88 88 ILE A O 1
ATOM 732 N N . LEU A 1 89 ? 8.612 -5.234 -0.668 1.00 97.69 89 LEU A N 1
ATOM 733 C CA . LEU A 1 89 ? 10.060 -5.224 -0.389 1.00 97.69 89 LEU A CA 1
ATOM 734 C C . LEU A 1 89 ? 10.820 -6.327 -1.136 1.00 97.69 89 LEU A C 1
ATOM 736 O O . LEU A 1 89 ? 11.855 -6.052 -1.743 1.00 97.69 89 LEU A O 1
ATOM 740 N N . GLU A 1 90 ? 10.306 -7.559 -1.133 1.00 96.88 90 GLU A N 1
ATOM 741 C CA . GLU A 1 90 ? 10.898 -8.673 -1.886 1.00 96.88 90 GLU A CA 1
ATOM 742 C C . GLU A 1 90 ? 10.983 -8.362 -3.386 1.00 96.88 90 GLU A C 1
ATOM 744 O O . GLU A 1 90 ? 11.997 -8.634 -4.034 1.00 96.88 90 GLU A O 1
ATOM 749 N N . SER A 1 91 ? 9.936 -7.757 -3.939 1.00 95.62 91 SER A N 1
ATOM 750 C CA . SER A 1 91 ? 9.849 -7.451 -5.367 1.00 95.62 91 SER A CA 1
ATOM 751 C C . SER A 1 91 ? 10.735 -6.264 -5.754 1.00 95.62 91 SER A C 1
ATOM 753 O O . SER A 1 91 ? 11.425 -6.328 -6.773 1.00 95.62 91 SER A O 1
ATOM 755 N N . LEU A 1 92 ? 10.826 -5.234 -4.903 1.00 95.31 92 LEU A N 1
ATOM 756 C CA . LEU A 1 92 ? 11.801 -4.147 -5.043 1.00 95.31 92 LEU A CA 1
ATOM 757 C C . LEU A 1 92 ? 13.233 -4.691 -5.010 1.00 95.31 92 LEU A C 1
ATOM 759 O O . LEU A 1 92 ? 14.056 -4.305 -5.839 1.00 95.31 92 LEU A O 1
ATOM 763 N N . HIS A 1 93 ? 13.526 -5.622 -4.096 1.00 93.94 93 HIS A N 1
ATOM 764 C CA . HIS A 1 93 ? 14.843 -6.243 -3.995 1.00 93.94 93 HIS A CA 1
ATOM 765 C C . HIS A 1 93 ? 15.193 -7.028 -5.265 1.00 93.94 93 HIS A C 1
ATOM 767 O O . HIS A 1 93 ? 16.257 -6.808 -5.846 1.00 93.94 93 HIS A O 1
ATOM 773 N N . ARG A 1 94 ? 14.278 -7.873 -5.765 1.00 93.06 94 ARG A N 1
ATOM 774 C CA . ARG A 1 94 ? 14.468 -8.574 -7.048 1.00 93.06 94 ARG A CA 1
ATOM 775 C C . ARG A 1 94 ? 14.710 -7.599 -8.196 1.00 93.06 94 ARG A C 1
ATOM 777 O O . ARG A 1 94 ? 15.618 -7.822 -8.992 1.00 93.06 94 ARG A O 1
ATOM 784 N N . AR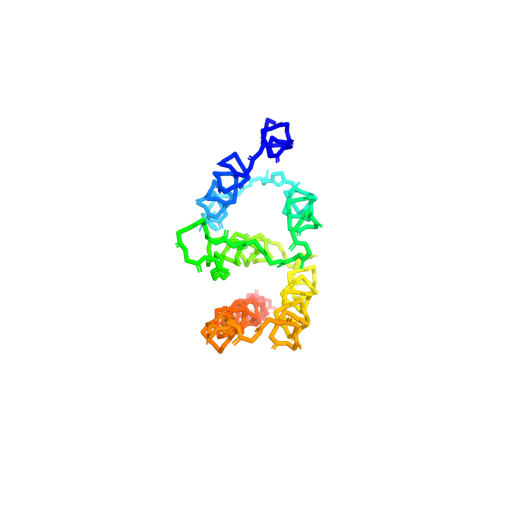G A 1 95 ? 13.937 -6.510 -8.261 1.00 90.38 95 ARG A N 1
ATOM 785 C CA . ARG A 1 95 ? 14.091 -5.472 -9.284 1.00 90.38 95 ARG A CA 1
ATOM 786 C C . ARG A 1 95 ? 15.456 -4.789 -9.202 1.00 90.38 95 ARG A C 1
ATOM 788 O O . ARG A 1 95 ? 16.111 -4.669 -10.227 1.00 90.38 95 ARG A O 1
ATOM 795 N N . SER A 1 96 ? 15.929 -4.435 -8.005 1.00 90.25 96 SER A N 1
ATOM 796 C CA . SER A 1 96 ? 17.266 -3.843 -7.820 1.00 90.25 96 SER A CA 1
ATOM 797 C C . SER A 1 96 ? 18.409 -4.767 -8.244 1.00 90.25 96 SER A C 1
ATOM 799 O O . SER A 1 96 ? 19.447 -4.295 -8.691 1.00 90.25 96 SER A O 1
ATOM 801 N N . GLY A 1 97 ? 18.220 -6.086 -8.136 1.00 87.06 97 GLY A N 1
ATOM 802 C CA . GLY A 1 97 ? 19.204 -7.066 -8.595 1.00 87.06 97 GLY A CA 1
ATOM 803 C C . GLY A 1 97 ? 19.165 -7.324 -10.105 1.00 87.06 97 GLY A C 1
ATOM 804 O O . GLY A 1 97 ? 20.124 -7.870 -10.643 1.00 87.06 97 GLY A O 1
ATOM 805 N N . GLY A 1 98 ? 18.063 -6.975 -10.777 1.00 85.94 98 GLY A N 1
ATOM 806 C CA . GLY A 1 98 ? 17.834 -7.252 -12.199 1.00 85.94 98 GLY A CA 1
ATOM 807 C C . GLY A 1 98 ? 17.894 -6.033 -13.123 1.00 85.94 98 GLY A C 1
ATOM 808 O O . GLY A 1 98 ? 17.990 -6.214 -14.335 1.00 85.94 98 GLY A O 1
ATOM 809 N N . ASP A 1 99 ? 17.834 -4.815 -12.581 1.00 82.44 99 ASP A N 1
ATOM 810 C CA . ASP A 1 99 ? 17.824 -3.559 -13.336 1.00 82.44 99 ASP A CA 1
ATOM 811 C C . ASP A 1 99 ? 18.877 -2.584 -12.789 1.00 82.44 99 ASP A C 1
ATOM 813 O O . ASP A 1 99 ? 18.675 -1.931 -11.766 1.00 82.44 99 ASP A O 1
ATOM 817 N N . GLU A 1 100 ? 20.004 -2.461 -13.496 1.00 75.69 100 GLU A N 1
ATOM 818 C CA . GLU A 1 100 ? 21.109 -1.563 -13.127 1.00 75.69 100 GLU A CA 1
ATOM 819 C C . GLU A 1 100 ? 20.726 -0.072 -13.183 1.00 75.69 100 GLU A C 1
ATOM 821 O O . GLU A 1 100 ? 21.421 0.764 -12.605 1.00 75.69 100 GLU A O 1
ATOM 826 N N . ASN A 1 101 ? 19.618 0.278 -13.849 1.00 80.31 101 ASN A N 1
ATOM 827 C CA . ASN A 1 101 ? 19.124 1.654 -13.932 1.00 80.31 101 ASN A CA 1
ATOM 828 C C . ASN A 1 101 ? 18.097 1.983 -12.841 1.00 80.31 101 ASN A C 1
ATOM 830 O O . ASN A 1 101 ? 17.598 3.110 -12.788 1.00 80.31 101 ASN A O 1
ATOM 834 N N . TYR A 1 102 ? 17.771 1.031 -11.964 1.00 81.38 102 TYR A N 1
ATOM 835 C CA . TYR A 1 102 ? 16.826 1.253 -10.880 1.00 81.38 102 TYR A CA 1
ATOM 836 C C . TYR A 1 102 ? 17.505 1.905 -9.667 1.00 81.38 102 TYR A C 1
ATOM 838 O O . TYR A 1 102 ? 17.855 1.259 -8.679 1.00 81.38 102 TYR A O 1
ATOM 846 N N . LEU A 1 103 ? 17.701 3.221 -9.763 1.00 81.44 103 LEU A N 1
ATOM 847 C CA . LEU A 1 103 ? 18.427 4.020 -8.768 1.00 81.44 103 LEU A CA 1
ATOM 848 C C . LEU A 1 103 ? 17.588 4.366 -7.528 1.00 81.44 103 LEU A C 1
ATOM 850 O O . LEU A 1 103 ? 18.144 4.598 -6.455 1.00 81.44 103 LEU A O 1
ATOM 854 N N . ASP A 1 104 ? 16.261 4.340 -7.654 1.00 87.00 104 ASP A N 1
ATOM 855 C CA . ASP A 1 104 ? 15.331 4.790 -6.612 1.00 87.00 104 ASP A CA 1
ATOM 856 C C . ASP A 1 104 ? 15.028 3.712 -5.555 1.00 87.00 104 ASP A C 1
ATOM 858 O O . ASP A 1 104 ? 14.227 3.935 -4.651 1.00 87.00 104 ASP A O 1
ATOM 862 N N . TYR A 1 105 ? 15.682 2.544 -5.617 1.00 88.31 105 TYR A N 1
ATOM 863 C CA . TYR A 1 105 ? 15.423 1.410 -4.718 1.00 88.31 105 TYR A CA 1
ATOM 864 C C . TYR A 1 105 ? 15.419 1.789 -3.230 1.00 88.31 105 TYR A C 1
ATOM 866 O O . TYR A 1 105 ? 14.549 1.348 -2.483 1.00 88.31 105 TYR A O 1
ATOM 874 N N . VAL A 1 106 ? 16.383 2.602 -2.783 1.00 90.75 106 VAL A N 1
ATOM 875 C CA . VAL A 1 106 ? 16.478 3.008 -1.370 1.00 90.75 106 VAL A CA 1
ATOM 876 C C . VAL A 1 106 ? 15.296 3.891 -0.971 1.00 90.75 106 VAL A C 1
ATOM 878 O O . VAL A 1 106 ? 14.754 3.733 0.124 1.00 90.75 106 VAL A O 1
ATOM 881 N N . GLU A 1 107 ? 14.882 4.802 -1.852 1.00 94.62 107 GLU A N 1
ATOM 882 C CA . GLU A 1 107 ? 13.740 5.684 -1.611 1.00 94.62 107 GLU A CA 1
ATOM 883 C C . GLU A 1 107 ? 12.433 4.887 -1.599 1.00 94.62 107 GLU A C 1
ATOM 885 O O . GLU A 1 107 ? 11.642 5.013 -0.663 1.00 94.62 107 GLU A O 1
ATOM 890 N N . ASP A 1 108 ? 12.253 3.992 -2.569 1.00 95.75 108 ASP A N 1
ATOM 891 C CA . ASP A 1 108 ? 11.077 3.131 -2.674 1.00 95.75 108 ASP A CA 1
ATOM 892 C C . ASP A 1 108 ? 10.978 2.163 -1.481 1.00 95.75 108 ASP A C 1
ATOM 894 O O . ASP A 1 108 ? 9.910 2.013 -0.885 1.00 95.75 108 ASP A O 1
ATOM 898 N N . ALA A 1 109 ? 12.093 1.563 -1.050 1.00 96.25 109 ALA A N 1
ATOM 899 C CA . ALA A 1 109 ? 12.129 0.730 0.151 1.00 96.25 109 ALA A CA 1
ATOM 900 C C . ALA A 1 109 ? 11.780 1.537 1.412 1.00 96.25 109 ALA A C 1
ATOM 902 O O . ALA A 1 109 ? 11.042 1.050 2.271 1.00 96.25 109 ALA A O 1
ATOM 903 N N . ALA A 1 110 ? 12.249 2.785 1.516 1.00 96.81 110 ALA A N 1
ATOM 904 C CA . ALA A 1 110 ? 11.917 3.656 2.639 1.00 96.81 110 ALA A CA 1
ATOM 905 C C . ALA A 1 110 ? 10.416 3.986 2.703 1.00 96.81 110 ALA A C 1
ATOM 907 O O . ALA A 1 110 ? 9.870 4.090 3.801 1.00 96.81 110 ALA A O 1
ATOM 908 N N . VAL A 1 111 ? 9.733 4.121 1.560 1.00 97.00 111 VAL A N 1
ATOM 909 C CA . VAL A 1 111 ? 8.268 4.293 1.518 1.00 97.00 111 VAL A CA 1
ATOM 910 C C . VAL A 1 111 ? 7.565 3.073 2.115 1.00 97.00 111 VAL A C 1
ATOM 912 O O . VAL A 1 111 ? 6.680 3.223 2.959 1.00 97.00 111 VAL A O 1
ATOM 915 N N . VAL A 1 112 ? 7.984 1.864 1.734 1.00 97.88 112 VAL A N 1
ATOM 916 C CA . VAL A 1 112 ? 7.374 0.619 2.228 1.00 97.88 112 VAL A CA 1
ATOM 917 C C . VAL A 1 112 ? 7.645 0.405 3.719 1.00 97.88 112 VAL A C 1
ATOM 919 O O . VAL A 1 112 ? 6.732 0.033 4.457 1.00 97.88 112 VAL A O 1
ATOM 922 N N . ILE A 1 113 ? 8.865 0.695 4.184 1.00 97.69 113 ILE A N 1
ATOM 923 C CA . ILE A 1 113 ? 9.240 0.602 5.605 1.00 97.69 113 ILE A CA 1
ATOM 924 C C . ILE A 1 113 ? 8.389 1.548 6.456 1.00 97.69 113 ILE A C 1
ATOM 926 O O . ILE A 1 113 ? 7.836 1.113 7.460 1.00 97.69 113 ILE A O 1
ATOM 930 N N . ARG A 1 114 ? 8.189 2.800 6.028 1.00 97.00 114 ARG A N 1
ATOM 931 C CA . ARG A 1 114 ? 7.285 3.723 6.738 1.00 97.00 114 ARG A CA 1
ATOM 932 C C . ARG A 1 114 ? 5.847 3.210 6.773 1.00 97.00 114 ARG A C 1
ATOM 934 O O . ARG A 1 114 ? 5.149 3.395 7.764 1.00 97.00 114 ARG A O 1
ATOM 941 N N . GLY A 1 115 ? 5.394 2.547 5.708 1.00 96.38 115 GLY A N 1
ATOM 942 C CA . GLY A 1 115 ? 4.094 1.878 5.697 1.00 96.38 115 GLY A CA 1
ATOM 943 C C . GLY A 1 115 ? 3.987 0.785 6.766 1.00 96.38 115 GLY A C 1
ATOM 944 O O . GLY A 1 115 ? 2.985 0.723 7.476 1.00 96.38 115 GLY A O 1
ATOM 945 N N . LEU A 1 116 ? 5.032 -0.035 6.925 1.00 96.25 116 LEU A N 1
ATOM 946 C CA . LEU A 1 116 ? 5.103 -1.064 7.969 1.00 96.25 116 LEU A CA 1
ATOM 947 C C . LEU A 1 116 ? 5.097 -0.442 9.370 1.00 96.25 116 LEU A C 1
ATOM 949 O O . LEU A 1 116 ? 4.336 -0.886 10.227 1.00 96.25 116 LEU A O 1
ATOM 953 N N . GLU A 1 117 ? 5.900 0.601 9.588 1.00 94.81 117 GLU A N 1
ATOM 954 C CA . GLU A 1 117 ? 5.945 1.345 10.852 1.00 94.81 117 GLU A CA 1
ATOM 955 C C . GLU A 1 117 ? 4.566 1.899 11.226 1.00 94.81 117 GLU A C 1
ATOM 957 O O . GLU A 1 117 ? 4.143 1.758 12.371 1.00 94.81 117 GLU A O 1
ATOM 962 N N . ASN A 1 118 ? 3.832 2.459 10.259 1.00 93.38 118 ASN A N 1
ATOM 963 C CA . ASN A 1 118 ? 2.484 2.981 10.481 1.00 93.38 118 ASN A CA 1
ATOM 964 C C . ASN A 1 118 ? 1.489 1.888 10.890 1.00 93.38 118 ASN A C 1
ATOM 966 O O . ASN A 1 118 ? 0.693 2.114 11.799 1.00 93.38 118 ASN A O 1
ATOM 970 N N . ILE A 1 119 ? 1.532 0.714 10.248 1.00 92.19 119 ILE A N 1
ATOM 971 C CA . ILE A 1 119 ? 0.656 -0.412 10.608 1.00 92.19 119 ILE A CA 1
ATOM 972 C C . ILE A 1 119 ? 0.952 -0.887 12.035 1.00 92.19 119 ILE A C 1
ATOM 974 O O . ILE A 1 119 ? 0.036 -1.036 12.840 1.00 92.19 119 ILE A O 1
ATOM 978 N N . VAL A 1 120 ? 2.232 -1.080 12.367 1.00 89.00 120 VAL A N 1
ATOM 979 C CA . VAL A 1 120 ? 2.648 -1.545 13.700 1.00 89.00 120 VAL A CA 1
ATOM 980 C C . VAL A 1 120 ? 2.295 -0.522 14.781 1.00 89.00 120 VAL A C 1
ATOM 982 O O . VAL A 1 120 ? 1.777 -0.894 15.831 1.00 89.00 120 VAL A O 1
ATOM 985 N N . ALA A 1 121 ? 2.538 0.768 14.532 1.00 88.06 121 ALA A N 1
ATOM 986 C CA . ALA A 1 121 ? 2.198 1.828 15.476 1.00 88.06 121 ALA A CA 1
ATOM 987 C C . ALA A 1 121 ? 0.681 1.962 15.679 1.00 88.06 121 ALA A C 1
ATOM 989 O O . ALA A 1 121 ? 0.244 2.162 16.810 1.00 88.06 121 ALA A O 1
ATOM 990 N N . GLY A 1 122 ? -0.116 1.834 14.612 1.00 84.00 122 GLY A N 1
ATOM 991 C CA . GLY A 1 122 ? -1.578 1.851 14.698 1.00 84.00 122 GLY A CA 1
ATOM 992 C C . GLY A 1 122 ? -2.122 0.698 15.540 1.00 84.00 122 GLY A C 1
ATOM 993 O O . GLY A 1 122 ? -2.844 0.944 16.500 1.00 84.00 122 GLY A O 1
ATOM 994 N N . SER A 1 123 ? -1.672 -0.529 15.263 1.00 79.31 123 SER A N 1
ATOM 995 C CA . SER A 1 123 ? -2.070 -1.719 16.028 1.00 79.31 123 SER A CA 1
ATOM 996 C C . SER A 1 123 ? -1.681 -1.623 17.511 1.00 79.31 123 SER A C 1
ATOM 998 O O . SER A 1 123 ? -2.486 -1.931 18.384 1.00 79.31 123 SER A O 1
ATOM 1000 N N . ALA A 1 124 ? -0.483 -1.119 17.829 1.00 78.06 124 ALA A N 1
ATOM 1001 C CA . ALA A 1 124 ? -0.070 -0.923 19.220 1.00 78.06 124 ALA A CA 1
ATOM 1002 C C . ALA A 1 124 ? -0.909 0.144 19.955 1.00 78.06 124 ALA A C 1
ATOM 1004 O O . ALA A 1 124 ? -1.144 0.031 21.158 1.00 78.06 124 ALA A O 1
ATOM 1005 N N . LEU A 1 125 ? -1.350 1.198 19.258 1.00 80.19 125 LEU A N 1
ATOM 1006 C CA . LEU A 1 125 ? -2.223 2.223 19.839 1.00 80.19 125 LEU A CA 1
ATOM 1007 C C . LEU A 1 125 ? -3.609 1.665 20.180 1.00 80.19 125 LEU A C 1
ATOM 1009 O O . LEU A 1 125 ? -4.144 2.015 21.232 1.00 80.19 125 LEU A O 1
ATOM 1013 N N . GLU A 1 126 ? -4.167 0.800 19.332 1.00 77.31 126 GLU A N 1
ATOM 1014 C CA . GLU A 1 126 ? -5.438 0.114 19.596 1.00 77.31 126 GLU A CA 1
ATOM 1015 C C . GLU A 1 126 ? -5.348 -0.747 20.859 1.00 77.31 126 GLU A C 1
ATOM 1017 O O . GLU A 1 126 ? -6.145 -0.548 21.776 1.00 77.31 126 GLU A O 1
ATOM 1022 N N . GLU A 1 127 ? -4.311 -1.585 20.987 1.00 78.56 127 GLU A N 1
ATOM 1023 C CA . GLU A 1 127 ? -4.086 -2.408 22.187 1.00 78.56 127 GLU A CA 1
ATOM 1024 C C . GLU A 1 127 ? -4.016 -1.565 23.477 1.00 78.56 127 GLU A C 1
ATOM 1026 O O . GLU A 1 127 ? -4.590 -1.926 24.509 1.00 78.56 127 GLU A O 1
ATOM 1031 N N . ILE A 1 128 ? -3.339 -0.409 23.434 1.00 81.00 128 ILE A N 1
ATOM 1032 C CA . ILE A 1 128 ? -3.242 0.510 24.581 1.00 81.00 128 ILE A CA 1
ATOM 1033 C C . ILE A 1 128 ? -4.618 1.089 24.944 1.00 81.00 128 ILE A C 1
ATOM 1035 O O . ILE A 1 128 ? -4.951 1.191 26.129 1.00 81.00 128 ILE A O 1
ATOM 1039 N N . VAL A 1 129 ? -5.415 1.487 23.949 1.00 77.38 129 VAL A N 1
ATOM 1040 C CA . VAL A 1 129 ? -6.758 2.052 24.161 1.00 77.38 129 VAL A CA 1
ATOM 1041 C C . VAL A 1 129 ? -7.719 0.996 24.707 1.00 77.38 129 VAL A C 1
ATOM 1043 O O . VAL A 1 129 ? -8.488 1.292 25.623 1.00 77.38 129 VAL A O 1
ATOM 1046 N N . GLU A 1 130 ? -7.662 -0.235 24.201 1.00 80.94 130 GLU A N 1
ATOM 1047 C CA . GLU A 1 130 ? -8.456 -1.353 24.715 1.00 80.94 130 GLU A CA 1
ATOM 1048 C C . GLU A 1 130 ? -8.107 -1.675 26.169 1.00 80.94 130 GLU A C 1
ATOM 1050 O O . GLU A 1 130 ? -9.004 -1.783 27.009 1.00 80.94 130 GLU A O 1
ATOM 1055 N N . ALA A 1 131 ? -6.813 -1.737 26.502 1.00 81.06 131 ALA A N 1
ATOM 1056 C CA . ALA A 1 131 ? -6.358 -1.946 27.873 1.00 81.06 131 ALA A CA 1
ATOM 1057 C C . ALA A 1 131 ? -6.825 -0.824 28.820 1.00 81.06 131 ALA A C 1
ATOM 1059 O O . ALA A 1 131 ? -7.236 -1.096 29.950 1.00 81.06 131 ALA A O 1
ATOM 1060 N N . ALA A 1 132 ? -6.806 0.432 28.361 1.00 78.25 132 ALA A N 1
ATOM 1061 C CA . ALA A 1 132 ? -7.258 1.581 29.145 1.00 78.25 132 ALA A CA 1
ATOM 1062 C C . ALA A 1 132 ? -8.784 1.610 29.363 1.00 78.25 132 ALA A C 1
ATOM 1064 O O . ALA A 1 132 ? -9.232 2.041 30.422 1.00 78.25 132 ALA A O 1
ATOM 1065 N N . ASN A 1 133 ? -9.578 1.151 28.389 1.00 77.69 133 ASN A N 1
ATOM 1066 C CA . ASN A 1 133 ? -11.046 1.131 28.465 1.00 77.69 133 ASN A CA 1
ATOM 1067 C C . ASN A 1 133 ? -11.618 -0.133 29.133 1.00 77.69 133 ASN A C 1
ATOM 1069 O O . ASN A 1 133 ? -12.782 -0.135 29.535 1.00 77.69 133 ASN A O 1
ATOM 1073 N N . GLY A 1 134 ? -10.832 -1.210 29.228 1.00 66.31 134 GLY A N 1
ATOM 1074 C CA . GLY A 1 134 ? -11.181 -2.450 29.930 1.00 66.31 134 GLY A CA 1
ATOM 1075 C C . GLY A 1 134 ? -10.791 -2.488 31.415 1.00 66.31 134 GLY A C 1
ATOM 1076 O O . GLY A 1 134 ? -10.951 -3.540 32.038 1.00 66.31 134 GLY A O 1
ATOM 1077 N N . SER A 1 135 ? -10.271 -1.378 31.961 1.00 51.75 135 SER A N 1
ATOM 1078 C CA . SER A 1 135 ? -9.792 -1.225 33.348 1.00 51.75 135 SER A CA 1
ATOM 1079 C C . SER A 1 135 ? -10.760 -0.450 34.242 1.00 51.75 135 SER A C 1
ATOM 1081 O O . SER A 1 135 ? -11.311 0.572 33.778 1.00 51.75 135 SER A O 1
#

Secondary structure (DSSP, 8-state):
-HHHHHTS-HHHHHHHHHHHHHHTT-TT--------HHHHHHHHHHTTT--B-TTT-SB-HHHHHHHHHHHTTSGGGHHHHHHHHHHHHHHHHHHHHH-TT-TTHHHHHHHHHHHHHHHHHHHHHHHHHHHHHT-

Radius of gyration: 15.7 Å; chains: 1; bounding box: 41×19×51 Å